Protein AF-A0A0P9XYP6-F1 (afdb_monomer_lite)

Secondary structure (DSSP, 8-state):
---EEGGG--HHHHHH-SEEE---STTSSSTTEEEEPPTT---SSS-EEEEEEEE-TTS-EEEEEEEE-SS--GGGS--EEE-TTS-EEE-TTSSPPP-GGGS-HHHHGGGGGGSSTT--

Sequence (120 aa):
MTDKQIYDLDVNDLACFGVWYFPMDESAEDELTVRPLLDKETCTDAQVIVRASFVGGDGSSYLGYLYWDGGGKVEYLKPVILLEDGSFVTFWNGMVEPSWADYSARAQELKSSRAQELKS

Radius of gyration: 15.9 Å; chains: 1; bounding box: 36×27×48 Å

Foldseek 3Di:
DQKDFQLQDAPVNCVVAFKKWQDPDPVAPDRRIIDGDDPVDDDPPTWMKGKDWDAALQRDIFIWIFGDDVPPDPLRRFTKTHDPVSDIDTCNPPPDDDPCVPPDPRVCVSVVSPPPPPPD

Structure (mmCIF, N/CA/C/O backbone):
data_AF-A0A0P9XYP6-F1
#
_entry.id   AF-A0A0P9XYP6-F1
#
loop_
_atom_site.group_PDB
_atom_site.id
_atom_site.type_symbol
_atom_site.label_atom_id
_atom_site.label_alt_id
_atom_site.label_comp_id
_atom_site.label_asym_id
_atom_site.label_entity_id
_atom_site.label_seq_id
_atom_site.pdbx_PDB_ins_code
_atom_site.Cartn_x
_atom_site.Cartn_y
_atom_site.Cartn_z
_atom_site.occupancy
_atom_site.B_iso_or_equiv
_atom_site.auth_seq_id
_atom_site.auth_comp_id
_atom_site.auth_asym_id
_atom_site.auth_atom_id
_atom_site.pdbx_PDB_model_num
ATOM 1 N N . MET A 1 1 ? 2.803 9.600 -17.412 1.00 63.56 1 MET A N 1
ATOM 2 C CA . MET A 1 1 ? 3.303 8.610 -16.443 1.00 63.56 1 MET A CA 1
ATOM 3 C C . MET A 1 1 ? 2.266 8.498 -15.352 1.00 63.56 1 MET A C 1
ATOM 5 O O . MET A 1 1 ? 1.712 9.525 -14.981 1.00 63.56 1 MET A O 1
ATOM 9 N N . THR A 1 2 ? 1.952 7.279 -14.932 1.00 86.25 2 THR A N 1
ATOM 10 C CA . THR A 1 2 ? 1.013 7.006 -13.824 1.00 86.25 2 THR A CA 1
ATOM 11 C C . THR A 1 2 ? 1.780 6.809 -12.512 1.00 86.25 2 THR A C 1
ATOM 13 O O . THR A 1 2 ? 1.265 6.240 -11.558 1.00 86.25 2 THR A O 1
ATOM 16 N N . ASP A 1 3 ? 3.042 7.230 -12.514 1.00 93.44 3 ASP A N 1
ATOM 17 C CA . ASP A 1 3 ? 3.971 7.139 -11.407 1.00 93.44 3 ASP A CA 1
ATOM 18 C C . ASP A 1 3 ? 3.439 7.978 -10.248 1.00 93.44 3 ASP A C 1
ATOM 20 O O . ASP A 1 3 ? 2.896 9.071 -10.446 1.00 93.44 3 ASP A O 1
ATOM 24 N N . LYS A 1 4 ? 3.577 7.438 -9.045 1.00 95.44 4 LYS A N 1
ATOM 25 C CA . LYS A 1 4 ? 3.160 8.077 -7.803 1.00 95.44 4 LYS A CA 1
ATOM 26 C C . LYS A 1 4 ? 4.191 7.813 -6.727 1.00 95.44 4 LYS A C 1
ATOM 28 O O . LYS A 1 4 ? 4.918 6.828 -6.792 1.00 95.44 4 LYS A O 1
ATOM 33 N N . GLN A 1 5 ? 4.201 8.656 -5.709 1.00 95.19 5 GLN A N 1
ATOM 34 C CA . GLN A 1 5 ? 4.874 8.324 -4.465 1.00 95.19 5 GLN A CA 1
ATOM 35 C C . GLN A 1 5 ? 4.053 7.271 -3.717 1.00 95.19 5 GLN A C 1
ATOM 37 O O . GLN A 1 5 ? 2.823 7.325 -3.715 1.00 95.19 5 GLN A O 1
ATOM 42 N N . ILE A 1 6 ? 4.711 6.308 -3.068 1.00 94.44 6 ILE A N 1
ATOM 43 C CA . ILE A 1 6 ? 4.025 5.223 -2.342 1.00 94.44 6 ILE A CA 1
ATOM 44 C C . ILE A 1 6 ? 3.029 5.752 -1.297 1.00 94.44 6 ILE A C 1
ATOM 46 O O . ILE A 1 6 ? 1.978 5.153 -1.087 1.00 94.44 6 ILE A O 1
ATOM 50 N N . TYR A 1 7 ? 3.337 6.893 -0.676 1.00 91.62 7 TYR A N 1
ATOM 51 C CA . TYR A 1 7 ? 2.487 7.545 0.324 1.00 91.62 7 TYR A CA 1
ATOM 52 C C . TYR A 1 7 ? 1.287 8.296 -0.273 1.00 91.62 7 TYR A C 1
ATOM 54 O O . TYR A 1 7 ? 0.374 8.641 0.471 1.00 91.62 7 TYR A O 1
ATOM 62 N N . ASP A 1 8 ? 1.277 8.508 -1.591 1.00 94.06 8 ASP A N 1
ATOM 63 C CA . ASP A 1 8 ? 0.189 9.156 -2.333 1.00 94.06 8 ASP A CA 1
ATOM 64 C C . ASP A 1 8 ? -0.766 8.137 -2.983 1.00 94.06 8 ASP A C 1
ATOM 66 O O . ASP A 1 8 ? -1.696 8.524 -3.700 1.00 94.06 8 ASP A O 1
ATOM 70 N N . LEU A 1 9 ? -0.533 6.833 -2.781 1.00 95.06 9 LEU A N 1
ATOM 71 C CA . LEU A 1 9 ? -1.461 5.800 -3.230 1.00 95.06 9 LEU A CA 1
ATOM 72 C C . LEU A 1 9 ? -2.749 5.835 -2.415 1.00 95.06 9 LEU A C 1
ATOM 74 O O . LEU A 1 9 ? -2.733 5.797 -1.184 1.00 95.06 9 LEU A O 1
ATOM 78 N N . ASP A 1 10 ? -3.872 5.806 -3.124 1.00 94.62 10 ASP A N 1
ATOM 79 C CA . ASP A 1 10 ? -5.203 5.755 -2.540 1.00 94.62 10 ASP A CA 1
ATOM 80 C C . ASP A 1 10 ? -5.966 4.466 -2.905 1.00 94.62 10 ASP A C 1
ATOM 82 O O . ASP A 1 10 ? -5.508 3.573 -3.626 1.00 94.62 10 ASP A O 1
ATOM 86 N N . VAL A 1 11 ? -7.178 4.347 -2.363 1.00 94.19 11 VAL A N 1
ATOM 87 C CA . VAL A 1 11 ? -8.069 3.202 -2.598 1.00 94.19 11 VAL A CA 1
ATOM 88 C C . VAL A 1 11 ? -8.443 3.059 -4.082 1.00 94.19 11 VAL A C 1
ATOM 90 O O . VAL A 1 11 ? -8.588 1.934 -4.567 1.00 94.19 11 VAL A O 1
ATOM 93 N N . ASN A 1 12 ? -8.583 4.163 -4.820 1.00 94.44 12 ASN A N 1
ATOM 94 C CA . ASN A 1 12 ? -8.933 4.145 -6.242 1.00 94.44 12 ASN A CA 1
ATOM 95 C C . ASN A 1 12 ? -7.768 3.647 -7.097 1.00 94.44 12 ASN A C 1
ATOM 97 O O . ASN A 1 12 ? -7.997 2.908 -8.057 1.00 94.44 12 ASN A O 1
ATOM 101 N N . ASP A 1 13 ? -6.532 3.992 -6.739 1.00 95.25 13 ASP A N 1
ATOM 102 C CA . ASP A 1 13 ? -5.332 3.491 -7.411 1.00 95.25 13 ASP A CA 1
ATOM 103 C C . ASP A 1 13 ? -5.259 1.967 -7.335 1.00 95.25 13 ASP A C 1
ATOM 105 O O . ASP A 1 13 ? -5.061 1.296 -8.350 1.00 95.25 13 ASP A O 1
ATOM 109 N N . LEU A 1 14 ? -5.495 1.410 -6.144 1.00 94.06 14 LEU A N 1
ATOM 110 C CA . LEU A 1 14 ? -5.528 -0.037 -5.933 1.00 94.06 14 LEU A CA 1
ATOM 111 C C . LEU A 1 14 ? -6.751 -0.695 -6.591 1.00 94.06 14 LEU A C 1
ATOM 113 O O . LEU A 1 14 ? -6.692 -1.843 -7.044 1.00 94.06 14 LEU A O 1
ATOM 117 N N . ALA A 1 15 ? -7.883 0.003 -6.669 1.00 92.75 15 ALA A N 1
ATOM 118 C CA . ALA A 1 15 ? -9.044 -0.489 -7.405 1.00 92.75 15 ALA A CA 1
ATOM 119 C C . ALA A 1 15 ? -8.743 -0.609 -8.910 1.00 92.75 15 ALA A C 1
ATOM 121 O O . ALA A 1 15 ? -9.120 -1.611 -9.523 1.00 92.75 15 ALA A O 1
ATOM 122 N N . CYS A 1 16 ? -8.021 0.363 -9.478 1.00 93.56 16 CYS A N 1
ATOM 123 C CA . CYS A 1 16 ? -7.617 0.378 -10.885 1.00 93.56 16 CYS A CA 1
ATOM 124 C C . CYS A 1 16 ? -6.500 -0.628 -11.193 1.00 93.56 16 CYS A C 1
ATOM 126 O O . CYS A 1 16 ? -6.576 -1.340 -12.194 1.00 93.56 16 CYS A O 1
ATOM 128 N N . PHE A 1 17 ? -5.480 -0.704 -10.336 1.00 94.38 17 PHE A N 1
ATOM 129 C CA . PHE A 1 17 ? -4.281 -1.511 -10.551 1.00 94.38 17 PHE A CA 1
ATOM 130 C C . PHE A 1 17 ? -3.983 -2.372 -9.324 1.00 94.38 17 PHE A C 1
ATOM 132 O O . PHE A 1 17 ? -3.735 -1.877 -8.227 1.00 94.38 17 PHE A O 1
ATOM 139 N N . GLY A 1 18 ? -3.990 -3.692 -9.516 1.00 93.06 18 GLY A N 1
ATOM 140 C CA . GLY A 1 18 ? -3.790 -4.648 -8.426 1.00 93.06 18 GLY A CA 1
ATOM 141 C C . GLY A 1 18 ? -2.336 -4.826 -7.986 1.00 93.06 18 GLY A C 1
ATOM 142 O O . GLY A 1 18 ? -2.102 -5.385 -6.918 1.00 93.06 18 GLY A O 1
ATOM 143 N N . VAL A 1 19 ? -1.368 -4.390 -8.794 1.00 93.88 19 VAL A N 1
ATOM 144 C CA . VAL A 1 19 ? 0.064 -4.561 -8.531 1.00 93.88 19 VAL A CA 1
ATOM 145 C C . VAL A 1 19 ? 0.794 -3.285 -8.915 1.00 93.88 19 VAL A C 1
ATOM 147 O O . VAL A 1 19 ? 0.548 -2.724 -9.982 1.00 93.88 19 VAL A O 1
ATOM 150 N N . TRP A 1 20 ? 1.699 -2.854 -8.045 1.00 95.50 20 TRP A N 1
ATOM 151 C CA . TRP A 1 20 ? 2.602 -1.735 -8.284 1.00 95.50 20 TRP A CA 1
ATOM 152 C C . TRP A 1 20 ? 4.025 -2.163 -7.958 1.00 95.50 20 TRP A C 1
ATOM 154 O O . TRP A 1 20 ? 4.232 -3.034 -7.113 1.00 95.50 20 TRP A O 1
ATOM 164 N N . TYR A 1 21 ? 5.006 -1.566 -8.617 1.00 94.25 21 TYR A N 1
ATOM 165 C CA . TYR A 1 21 ? 6.410 -1.892 -8.414 1.00 94.25 21 TYR A CA 1
ATOM 166 C C . TYR A 1 21 ? 7.254 -0.640 -8.223 1.00 94.25 21 TYR A C 1
ATOM 168 O O . TYR A 1 21 ? 6.891 0.433 -8.706 1.00 94.25 21 TYR A O 1
ATOM 176 N N . PHE A 1 22 ? 8.374 -0.800 -7.524 1.00 93.69 22 PHE A N 1
ATOM 177 C CA . PHE A 1 22 ? 9.400 0.228 -7.388 1.00 93.69 22 PHE A CA 1
ATOM 178 C C . PHE A 1 22 ? 10.336 0.133 -8.603 1.00 93.69 22 PHE A C 1
ATOM 180 O O . PHE A 1 22 ? 11.037 -0.875 -8.730 1.00 93.69 22 PHE A O 1
ATOM 187 N N . PRO A 1 23 ? 10.318 1.097 -9.542 1.00 91.88 23 PRO A N 1
ATOM 188 C CA . PRO A 1 23 ? 11.188 1.059 -10.708 1.00 91.88 23 PRO A CA 1
ATOM 189 C C . PRO A 1 23 ? 12.657 1.190 -10.293 1.00 91.88 23 PRO A C 1
ATOM 191 O O . PRO A 1 23 ? 13.013 2.022 -9.469 1.00 91.88 23 PRO A O 1
ATOM 194 N N . MET A 1 24 ? 13.512 0.362 -10.894 1.00 87.31 24 MET A N 1
ATOM 195 C CA . MET A 1 24 ? 14.963 0.341 -10.647 1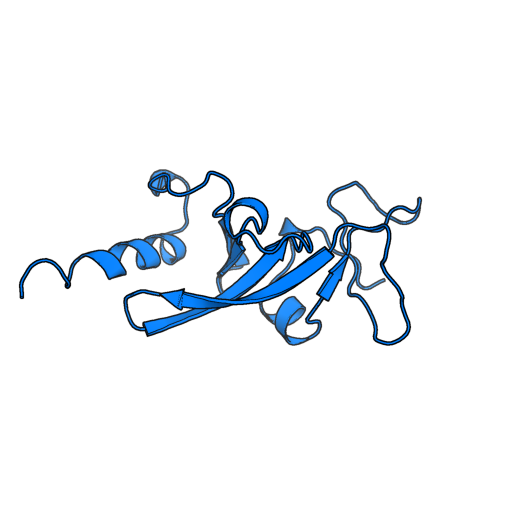.00 87.31 24 MET A CA 1
ATOM 196 C C . MET A 1 24 ? 15.750 1.167 -11.680 1.00 87.31 24 MET A C 1
ATOM 198 O O . MET A 1 24 ? 16.964 1.017 -11.809 1.00 87.31 24 MET A O 1
ATOM 202 N N . ASP A 1 25 ? 15.054 1.985 -12.468 1.00 87.12 25 ASP A N 1
ATOM 203 C CA . ASP A 1 25 ? 15.614 2.790 -13.550 1.00 87.12 25 ASP A CA 1
ATOM 204 C C . ASP A 1 25 ? 15.743 4.273 -13.148 1.00 87.12 25 ASP A C 1
ATOM 206 O O . ASP A 1 25 ? 15.181 4.723 -12.154 1.00 87.12 25 ASP A O 1
ATOM 210 N N . GLU A 1 26 ? 16.480 5.056 -13.941 1.00 87.12 26 GLU A N 1
ATOM 211 C CA . GLU A 1 26 ? 16.691 6.494 -13.693 1.00 87.12 26 GLU A CA 1
ATOM 212 C C . GLU A 1 26 ? 15.454 7.363 -14.000 1.00 87.12 26 GLU A C 1
ATOM 214 O O . GLU A 1 26 ? 15.528 8.588 -13.912 1.00 87.12 26 GLU A O 1
ATOM 219 N N . SER A 1 27 ? 14.325 6.768 -14.413 1.00 88.75 27 SER A N 1
ATOM 220 C CA . SER A 1 27 ? 13.080 7.516 -14.640 1.00 88.75 27 SER A CA 1
ATOM 221 C C . SER A 1 27 ? 12.277 7.738 -13.360 1.00 88.75 27 SER A C 1
ATOM 223 O O . SER A 1 27 ? 11.372 8.572 -13.364 1.00 88.75 27 SER A O 1
ATOM 225 N N . ALA A 1 28 ? 12.601 7.005 -12.292 1.00 88.88 28 ALA A N 1
ATOM 226 C CA . ALA A 1 28 ? 12.052 7.225 -10.963 1.00 88.88 28 ALA A CA 1
ATOM 227 C C . ALA A 1 28 ? 12.463 8.604 -10.427 1.00 88.88 28 ALA A C 1
ATOM 229 O O . ALA A 1 28 ? 13.583 9.058 -10.664 1.00 88.88 28 ALA A O 1
ATOM 230 N N . GLU A 1 29 ? 11.574 9.261 -9.681 1.00 90.31 29 GLU A N 1
ATOM 231 C CA . GLU A 1 29 ? 11.950 10.478 -8.955 1.00 90.31 29 GLU A CA 1
ATOM 232 C C . GLU A 1 29 ? 12.908 10.132 -7.805 1.00 90.31 29 GLU A C 1
ATOM 234 O O . GLU A 1 29 ? 13.919 10.806 -7.611 1.00 90.31 29 GLU A O 1
ATOM 239 N N . ASP A 1 30 ? 12.596 9.054 -7.081 1.00 92.38 30 ASP A N 1
ATOM 240 C CA . ASP A 1 30 ? 13.322 8.548 -5.914 1.00 92.38 30 ASP A CA 1
ATOM 241 C C . ASP A 1 30 ? 12.957 7.076 -5.598 1.00 92.38 30 ASP A C 1
ATOM 243 O O . ASP A 1 30 ? 12.192 6.429 -6.319 1.00 92.38 30 ASP A O 1
ATOM 247 N N . GLU A 1 31 ? 13.474 6.538 -4.486 1.00 90.44 31 GLU A N 1
ATOM 248 C CA . GLU A 1 31 ? 13.218 5.163 -4.025 1.00 90.44 31 GLU A CA 1
ATOM 249 C C . GLU A 1 31 ? 11.789 4.918 -3.504 1.00 90.44 31 GLU A C 1
ATOM 251 O O . GLU A 1 31 ? 11.446 3.792 -3.132 1.00 90.44 31 GLU A O 1
ATOM 256 N N . LEU A 1 32 ? 10.957 5.957 -3.435 1.00 93.75 32 LEU A N 1
ATOM 257 C CA . LEU A 1 32 ? 9.567 5.897 -2.981 1.00 93.75 32 LEU A CA 1
ATOM 258 C C . LEU A 1 32 ? 8.577 5.936 -4.148 1.00 93.75 32 LEU A C 1
ATOM 260 O O . LEU A 1 32 ? 7.385 5.669 -3.955 1.00 93.75 32 LEU A O 1
ATOM 264 N N . THR A 1 33 ? 9.078 6.199 -5.353 1.00 95.38 33 THR A N 1
ATOM 265 C CA . THR A 1 33 ? 8.312 6.158 -6.590 1.00 95.38 33 THR A CA 1
ATOM 266 C C . THR A 1 33 ? 7.811 4.740 -6.856 1.00 95.38 33 THR A C 1
ATOM 268 O O . THR A 1 33 ? 8.558 3.764 -6.791 1.00 95.38 33 THR A O 1
ATOM 271 N N . VAL A 1 34 ? 6.534 4.619 -7.204 1.00 95.31 34 VAL A N 1
ATOM 272 C CA . VAL A 1 34 ? 5.894 3.378 -7.635 1.00 95.31 34 VAL A CA 1
ATOM 273 C C . VAL A 1 34 ? 5.155 3.572 -8.948 1.00 95.31 34 VAL A C 1
ATOM 275 O O . VAL A 1 34 ? 4.590 4.632 -9.225 1.00 95.31 34 VAL A O 1
ATOM 278 N N . ARG A 1 35 ? 5.125 2.514 -9.756 1.00 94.69 35 ARG A N 1
ATOM 279 C CA . ARG A 1 35 ? 4.428 2.475 -11.045 1.00 94.69 35 ARG A CA 1
ATOM 280 C C . ARG A 1 35 ? 3.479 1.276 -11.089 1.00 94.69 35 ARG A C 1
ATOM 282 O O . ARG A 1 35 ? 3.835 0.215 -10.564 1.00 94.69 35 ARG A O 1
ATOM 289 N N . PRO A 1 36 ? 2.277 1.401 -11.682 1.00 94.94 36 PRO A N 1
ATOM 290 C CA . PRO A 1 36 ? 1.392 0.255 -11.816 1.00 94.94 36 PRO A CA 1
ATOM 291 C C . PRO A 1 36 ? 2.017 -0.760 -12.774 1.00 94.94 36 PRO A C 1
ATOM 293 O O . PRO A 1 36 ? 2.504 -0.388 -13.840 1.00 94.94 36 PRO A O 1
ATOM 296 N N . LEU A 1 37 ? 1.984 -2.038 -12.402 1.00 91.19 37 LEU A N 1
ATOM 297 C CA . LEU A 1 37 ? 2.440 -3.121 -13.266 1.00 91.19 37 LEU A CA 1
ATOM 298 C C . LEU A 1 37 ? 1.332 -3.473 -14.264 1.00 91.19 37 LEU A C 1
ATOM 300 O O . LEU A 1 37 ? 0.228 -3.848 -13.859 1.00 91.19 37 LEU A O 1
ATOM 304 N N . LEU A 1 38 ? 1.615 -3.362 -15.562 1.00 86.88 38 LEU A N 1
ATOM 305 C CA . LEU A 1 38 ? 0.658 -3.680 -16.627 1.00 86.88 38 LEU A CA 1
ATOM 306 C C . LEU A 1 38 ? 0.864 -5.116 -17.148 1.00 86.88 38 LEU A C 1
ATOM 308 O O . LEU A 1 38 ? 1.975 -5.631 -17.131 1.00 86.88 38 LEU A O 1
ATOM 312 N N . ASP A 1 39 ? -0.185 -5.749 -17.691 1.00 71.19 39 ASP A N 1
ATOM 313 C CA . ASP A 1 39 ? -0.225 -7.181 -18.085 1.00 71.19 39 ASP A CA 1
ATOM 314 C C . ASP A 1 39 ? 0.920 -7.687 -18.992 1.00 71.19 39 ASP A C 1
ATOM 316 O O . ASP A 1 39 ? 1.110 -8.893 -19.148 1.00 71.19 39 ASP A O 1
ATOM 320 N N . LYS A 1 40 ? 1.656 -6.789 -19.654 1.00 63.44 40 LYS A N 1
ATOM 321 C CA . LYS A 1 40 ? 2.737 -7.132 -20.593 1.00 63.44 40 LYS A CA 1
ATOM 322 C C . LYS A 1 40 ? 4.135 -7.028 -19.984 1.00 63.44 40 LYS A C 1
ATOM 324 O O . LYS A 1 40 ? 5.110 -7.306 -20.678 1.00 63.44 40 LYS A O 1
ATOM 329 N N . GLU A 1 41 ? 4.242 -6.613 -18.729 1.00 69.62 41 GLU A N 1
ATOM 330 C CA . GLU A 1 41 ? 5.511 -6.322 -18.073 1.00 69.62 41 GLU A CA 1
ATOM 331 C C . GLU A 1 41 ? 5.920 -7.472 -17.153 1.00 69.62 41 GLU A C 1
ATOM 333 O O . GLU A 1 41 ? 5.104 -8.067 -16.452 1.00 69.62 41 GLU A O 1
ATOM 338 N N . THR A 1 42 ? 7.208 -7.811 -17.174 1.00 67.75 42 THR A N 1
ATOM 339 C CA . THR A 1 42 ? 7.787 -8.775 -16.235 1.00 67.75 42 THR A CA 1
ATOM 340 C C . THR A 1 42 ? 8.623 -7.995 -15.232 1.00 67.75 42 THR A C 1
ATOM 342 O O . THR A 1 42 ? 9.539 -7.285 -15.629 1.00 67.75 42 THR A O 1
ATOM 345 N N . CYS A 1 43 ? 8.291 -8.114 -13.948 1.00 72.19 43 CYS A N 1
ATOM 346 C CA . CYS A 1 43 ? 8.948 -7.406 -12.853 1.00 72.19 43 CYS A CA 1
ATOM 347 C C . CYS A 1 43 ? 9.594 -8.438 -11.920 1.00 72.19 43 CYS A C 1
ATOM 349 O O . CYS A 1 43 ? 9.033 -8.815 -10.894 1.00 72.19 43 CYS A O 1
ATOM 351 N N . THR A 1 44 ? 10.711 -9.019 -12.366 1.00 72.75 44 THR A N 1
ATOM 352 C CA . THR A 1 44 ? 11.403 -10.117 -11.658 1.00 72.75 44 THR A CA 1
ATOM 353 C C . THR A 1 44 ? 12.475 -9.637 -10.687 1.00 72.75 44 THR A C 1
ATOM 355 O O . THR A 1 44 ? 12.901 -10.401 -9.826 1.00 72.75 44 THR A O 1
ATOM 358 N N . ASP A 1 45 ? 12.936 -8.404 -10.849 1.00 82.25 45 ASP A N 1
ATOM 359 C CA . ASP A 1 45 ? 14.084 -7.804 -10.167 1.00 82.25 45 ASP A CA 1
ATOM 360 C C . ASP A 1 45 ? 13.722 -6.557 -9.347 1.00 82.25 45 ASP A C 1
ATOM 362 O O . ASP A 1 45 ? 14.594 -5.976 -8.704 1.00 82.25 45 ASP A O 1
ATOM 366 N N . ALA A 1 46 ? 12.443 -6.180 -9.315 1.00 87.62 46 ALA A N 1
ATOM 367 C CA . ALA A 1 46 ? 11.946 -5.063 -8.526 1.00 87.62 46 ALA A CA 1
ATOM 368 C C . ALA A 1 46 ? 11.064 -5.534 -7.364 1.00 87.62 46 ALA A C 1
ATOM 370 O O . ALA A 1 46 ? 10.357 -6.542 -7.439 1.00 87.62 46 ALA A O 1
ATOM 371 N N . GLN A 1 47 ? 11.088 -4.766 -6.274 1.00 91.00 47 GLN A N 1
ATOM 372 C CA . GLN A 1 47 ? 10.127 -4.937 -5.192 1.00 91.00 47 GLN A CA 1
ATOM 373 C C . GLN A 1 47 ? 8.736 -4.575 -5.718 1.00 91.00 47 GLN A C 1
ATOM 375 O O . GLN A 1 47 ? 8.558 -3.549 -6.376 1.00 91.00 47 GLN A O 1
ATOM 380 N N . VAL A 1 48 ? 7.739 -5.392 -5.385 1.00 92.69 48 VAL A N 1
ATOM 381 C CA . VAL A 1 48 ? 6.343 -5.108 -5.724 1.00 92.69 48 VAL A CA 1
ATOM 382 C C . VAL A 1 48 ? 5.495 -4.983 -4.470 1.00 92.69 48 VAL A C 1
ATOM 384 O O . VAL A 1 48 ? 5.766 -5.620 -3.445 1.00 92.69 48 VAL A O 1
ATOM 387 N N . ILE A 1 49 ? 4.452 -4.170 -4.570 1.00 94.25 49 ILE A N 1
ATOM 388 C CA . ILE A 1 49 ? 3.315 -4.208 -3.668 1.00 94.25 49 ILE A CA 1
ATOM 389 C C . ILE A 1 49 ? 2.121 -4.816 -4.394 1.00 94.25 49 ILE A C 1
ATOM 391 O O . ILE A 1 49 ? 1.892 -4.584 -5.584 1.00 94.25 49 ILE A O 1
ATOM 395 N N . VAL A 1 50 ? 1.352 -5.611 -3.665 1.00 93.62 50 VAL A N 1
ATOM 396 C CA . VAL A 1 50 ? 0.149 -6.261 -4.179 1.00 93.62 50 VAL A CA 1
ATOM 397 C C . VAL A 1 50 ? -1.052 -5.781 -3.393 1.00 93.62 50 VAL A C 1
ATOM 399 O O . VAL A 1 50 ? -1.015 -5.716 -2.162 1.00 93.62 50 VAL A O 1
ATOM 402 N N . ARG A 1 51 ? -2.127 -5.456 -4.105 1.00 95.94 51 ARG A N 1
ATOM 403 C CA . ARG A 1 51 ? -3.415 -5.129 -3.506 1.00 95.94 51 ARG A CA 1
ATOM 404 C C . ARG A 1 51 ? -3.883 -6.279 -2.626 1.00 95.94 51 ARG A C 1
ATOM 406 O O . ARG A 1 51 ? -3.930 -7.430 -3.058 1.00 95.94 51 ARG A O 1
ATOM 413 N N . ALA A 1 52 ? -4.321 -5.933 -1.428 1.00 94.12 52 ALA A N 1
ATOM 414 C CA . ALA A 1 52 ? -4.863 -6.847 -0.446 1.00 94.12 52 ALA A CA 1
ATOM 415 C C . ALA A 1 52 ? -6.172 -6.306 0.133 1.00 94.12 52 ALA A C 1
ATOM 417 O O . ALA A 1 52 ? -6.363 -5.098 0.288 1.00 94.12 52 ALA A O 1
ATOM 418 N N . SER A 1 53 ? -7.070 -7.230 0.462 1.00 94.31 53 SER A N 1
ATOM 419 C CA . SER A 1 53 ? -8.27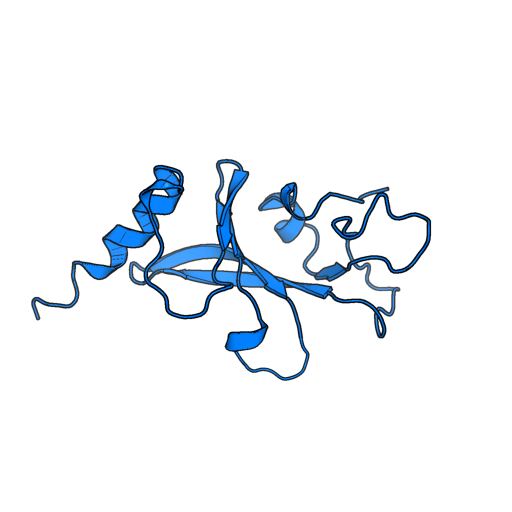7 -6.947 1.231 1.00 94.31 53 SER A CA 1
ATOM 420 C C . SER A 1 53 ? -8.065 -7.410 2.665 1.00 94.31 53 SER A C 1
ATOM 422 O O . SER A 1 53 ? -7.630 -8.538 2.899 1.00 94.31 53 SER A O 1
ATOM 424 N N . PHE A 1 54 ? -8.388 -6.542 3.614 1.00 91.69 54 PHE A N 1
ATOM 425 C CA . PHE A 1 54 ? -8.279 -6.796 5.043 1.00 91.69 54 PHE A CA 1
ATOM 426 C C . PHE A 1 54 ? -9.670 -6.823 5.661 1.00 91.69 54 PHE A C 1
ATOM 428 O O . PHE A 1 54 ? -10.556 -6.079 5.240 1.00 91.69 54 PHE A O 1
ATOM 435 N N . VAL A 1 55 ? -9.852 -7.667 6.672 1.00 92.06 55 VAL A N 1
ATOM 436 C CA . VAL A 1 55 ? -11.108 -7.772 7.417 1.00 92.06 55 VAL A CA 1
ATOM 437 C C . VAL A 1 55 ? -10.818 -7.470 8.882 1.00 92.06 55 VAL A C 1
ATOM 439 O O . VAL A 1 55 ? -9.958 -8.108 9.490 1.00 92.06 55 VAL A O 1
ATOM 442 N N . GLY A 1 56 ? -11.501 -6.463 9.422 1.00 87.88 56 GLY A N 1
ATOM 443 C CA . GLY A 1 56 ? -11.469 -6.116 10.838 1.00 87.88 56 GLY A CA 1
ATOM 444 C C . GLY A 1 56 ? -12.203 -7.154 11.685 1.00 87.88 56 GLY A C 1
ATOM 445 O O . GLY A 1 56 ? -13.053 -7.892 11.189 1.00 87.88 56 GLY A O 1
ATOM 446 N N . GLY A 1 57 ? -11.901 -7.205 12.985 1.00 84.69 57 GLY A N 1
ATOM 447 C CA . GLY A 1 57 ? -12.576 -8.127 13.912 1.00 84.69 57 GLY A CA 1
ATOM 448 C C . GLY A 1 57 ? -14.085 -7.879 14.049 1.00 84.69 57 GLY A C 1
ATOM 449 O O . GLY A 1 57 ? -14.828 -8.774 14.428 1.00 84.69 57 GLY A O 1
ATOM 450 N N . ASP A 1 58 ? -14.548 -6.683 13.688 1.00 85.00 58 ASP A N 1
ATOM 451 C CA . ASP A 1 58 ? -15.957 -6.283 13.622 1.00 85.00 58 ASP A CA 1
ATOM 452 C C . ASP A 1 58 ? -16.646 -6.659 12.291 1.00 85.00 58 ASP A C 1
ATOM 454 O O . ASP A 1 58 ? -17.827 -6.371 12.102 1.00 85.00 58 ASP A O 1
ATOM 458 N N . GLY A 1 59 ? -15.922 -7.287 11.358 1.00 89.19 59 GLY A N 1
ATOM 459 C CA . GLY A 1 59 ? -16.399 -7.615 10.014 1.00 89.19 59 GLY A CA 1
ATOM 460 C C . GLY A 1 59 ? -16.255 -6.481 8.994 1.00 89.19 59 GLY A C 1
ATOM 461 O O . GLY A 1 59 ? -16.610 -6.671 7.827 1.00 89.19 59 GLY A O 1
ATOM 462 N N . SER A 1 60 ? -15.714 -5.324 9.385 1.00 88.69 60 SER A N 1
ATOM 463 C CA . SER A 1 60 ? -15.433 -4.224 8.460 1.00 88.69 60 SER A CA 1
ATOM 464 C C . SER A 1 60 ? -14.389 -4.640 7.421 1.00 88.69 60 SER A C 1
ATOM 466 O O . SER A 1 60 ? -13.441 -5.361 7.727 1.00 88.69 60 SER A O 1
ATOM 468 N N . SER A 1 61 ? -14.558 -4.201 6.174 1.00 91.81 61 SER A N 1
ATOM 469 C CA . SER A 1 61 ? -13.639 -4.511 5.072 1.00 91.81 61 SER A CA 1
ATOM 470 C C . SER A 1 61 ? -12.801 -3.294 4.705 1.00 91.81 61 SER A C 1
ATOM 472 O O . SER A 1 61 ? -13.333 -2.195 4.567 1.00 91.81 61 SER A O 1
ATOM 474 N N . TYR A 1 62 ? -11.505 -3.507 4.498 1.00 93.25 62 TYR A N 1
ATOM 475 C CA . TYR A 1 62 ? -10.548 -2.460 4.159 1.00 93.25 62 TYR A CA 1
ATOM 476 C C . TYR A 1 62 ? -9.715 -2.859 2.943 1.00 93.25 62 TYR A C 1
ATOM 478 O O . TYR A 1 62 ? -9.429 -4.043 2.733 1.00 93.25 62 TYR A O 1
ATOM 486 N N . LEU A 1 63 ? -9.305 -1.868 2.153 1.00 95.38 63 LEU A N 1
ATOM 487 C CA . LEU A 1 63 ? -8.387 -2.059 1.035 1.00 95.38 63 LEU A CA 1
ATOM 488 C C . LEU A 1 63 ? -7.006 -1.531 1.405 1.00 95.38 63 LEU A C 1
ATOM 490 O O . LEU A 1 63 ? -6.866 -0.534 2.107 1.00 95.38 63 LEU A O 1
ATOM 494 N N . GLY A 1 64 ? -5.977 -2.197 0.914 1.00 95.69 64 GLY A N 1
ATOM 495 C CA . GLY A 1 64 ? -4.615 -1.736 1.071 1.00 95.69 64 GLY A CA 1
ATOM 496 C C . GLY A 1 64 ? -3.663 -2.625 0.301 1.00 95.69 64 GLY A C 1
ATOM 497 O O . GLY A 1 64 ? -4.050 -3.240 -0.696 1.00 95.69 64 GLY A O 1
ATOM 498 N N . TYR A 1 65 ? -2.424 -2.715 0.754 1.00 94.88 65 TYR A N 1
ATOM 499 C CA . TYR A 1 65 ? -1.403 -3.470 0.049 1.00 94.88 65 TYR A CA 1
ATOM 500 C C . TYR A 1 65 ? -0.430 -4.179 0.987 1.00 94.88 65 TYR A C 1
ATOM 502 O O . TYR A 1 65 ? -0.356 -3.920 2.190 1.00 94.88 65 TYR A O 1
ATOM 510 N N . LEU A 1 66 ? 0.305 -5.118 0.402 1.00 93.31 66 LEU A N 1
ATOM 511 C CA . LEU A 1 66 ? 1.368 -5.892 1.031 1.00 93.31 66 LEU A CA 1
ATOM 512 C C . LEU A 1 66 ? 2.634 -5.740 0.196 1.00 93.31 66 LEU A C 1
ATOM 514 O O . LEU A 1 66 ? 2.554 -5.777 -1.030 1.00 93.31 66 LEU A O 1
ATOM 518 N N . TYR A 1 67 ? 3.793 -5.648 0.838 1.00 91.62 67 TYR A N 1
ATOM 519 C CA . TYR A 1 67 ? 5.081 -5.808 0.167 1.00 91.62 67 TYR A CA 1
ATOM 520 C C . TYR A 1 67 ? 5.283 -7.290 -0.123 1.00 91.62 67 TYR A C 1
ATOM 522 O O . TYR A 1 67 ? 5.471 -8.089 0.789 1.00 91.62 67 TYR A O 1
ATOM 530 N N . TRP A 1 68 ? 5.189 -7.684 -1.388 1.00 88.44 68 TRP A N 1
ATOM 531 C CA . TRP A 1 68 ? 5.292 -9.092 -1.748 1.00 88.44 68 TRP A CA 1
ATOM 532 C C . TRP A 1 68 ? 6.747 -9.558 -1.674 1.00 88.44 68 TRP A C 1
ATOM 534 O O . TRP A 1 68 ? 7.613 -8.957 -2.306 1.00 88.44 68 TRP A O 1
ATOM 544 N N . ASP A 1 69 ? 7.017 -10.631 -0.928 1.00 79.19 69 ASP A N 1
ATOM 545 C CA . ASP A 1 69 ? 8.380 -11.159 -0.751 1.00 79.19 69 ASP A CA 1
ATOM 546 C C . ASP A 1 69 ? 8.597 -12.554 -1.370 1.00 79.19 69 ASP A C 1
ATOM 548 O O . ASP A 1 69 ? 9.700 -13.091 -1.309 1.00 79.19 69 ASP A O 1
ATOM 552 N N . GLY A 1 70 ? 7.554 -13.176 -1.936 1.00 71.50 70 GLY A N 1
ATOM 553 C CA . GLY A 1 70 ? 7.583 -14.542 -2.483 1.00 71.50 70 GLY A CA 1
ATOM 554 C C . GLY A 1 70 ? 7.848 -15.673 -1.469 1.00 71.50 70 GLY A C 1
ATOM 555 O O . GLY A 1 70 ? 7.578 -16.834 -1.776 1.00 71.50 70 GLY A O 1
ATOM 556 N N . GLY A 1 71 ? 8.335 -15.355 -0.267 1.00 69.62 71 GLY A N 1
ATOM 557 C CA . GLY A 1 71 ? 8.657 -16.261 0.837 1.00 69.62 71 GLY A CA 1
ATOM 558 C C . GLY A 1 71 ? 7.465 -16.587 1.739 1.00 69.62 71 GLY A C 1
ATOM 559 O O . GLY A 1 71 ? 7.526 -17.542 2.515 1.00 69.62 71 GLY A O 1
ATOM 560 N N . GLY A 1 72 ? 6.366 -15.837 1.621 1.00 64.62 72 GLY A N 1
ATOM 561 C CA . GLY A 1 72 ? 5.038 -16.219 2.116 1.00 64.62 72 GLY A CA 1
ATOM 562 C C . GLY A 1 72 ? 4.851 -16.134 3.632 1.00 64.62 72 GLY A C 1
ATOM 563 O O . GLY A 1 72 ? 3.803 -16.541 4.137 1.00 64.62 72 GLY A O 1
ATOM 564 N N . LYS A 1 73 ? 5.826 -15.603 4.379 1.00 71.31 73 LYS A N 1
ATOM 565 C CA . LYS A 1 73 ? 5.642 -15.331 5.808 1.00 71.31 73 LYS A CA 1
ATOM 566 C C . LYS A 1 73 ? 5.058 -13.941 6.009 1.00 71.31 73 LYS A C 1
ATOM 568 O O . LYS A 1 73 ? 5.593 -12.953 5.521 1.00 71.31 73 LYS A O 1
ATOM 573 N N . VAL A 1 74 ? 3.994 -13.867 6.807 1.00 69.31 74 VAL A N 1
ATOM 574 C CA . VAL A 1 74 ? 3.243 -12.629 7.076 1.00 69.31 74 VAL A CA 1
ATOM 575 C C . VAL A 1 74 ? 4.127 -11.503 7.626 1.00 69.31 74 VAL A C 1
ATOM 577 O O . VAL A 1 74 ? 3.912 -10.342 7.293 1.00 69.31 74 VAL A O 1
ATOM 580 N N . GLU A 1 75 ? 5.151 -11.840 8.412 1.00 68.50 75 GLU A N 1
ATOM 581 C CA . GLU A 1 75 ? 6.103 -10.886 9.000 1.00 68.50 75 GLU A CA 1
ATOM 582 C C . GLU A 1 75 ? 6.893 -10.061 7.972 1.00 68.50 75 GLU A C 1
ATOM 584 O O . GLU A 1 75 ? 7.346 -8.962 8.285 1.00 68.50 75 GLU A O 1
ATOM 589 N N . TYR A 1 76 ? 7.021 -10.551 6.739 1.00 76.81 76 TYR A N 1
ATOM 590 C CA . TYR A 1 76 ? 7.732 -9.858 5.666 1.00 76.81 76 TYR A CA 1
ATOM 591 C C . TYR A 1 76 ? 6.805 -9.083 4.732 1.00 76.81 76 TYR A C 1
ATOM 593 O O . TYR A 1 76 ? 7.272 -8.236 3.973 1.00 76.81 76 TYR A O 1
ATOM 601 N N . LEU A 1 77 ? 5.492 -9.311 4.832 1.00 84.81 77 LEU A N 1
ATOM 602 C CA . LEU A 1 77 ? 4.506 -8.720 3.930 1.00 84.81 77 LEU A CA 1
ATOM 603 C C . LEU A 1 77 ? 4.173 -7.257 4.249 1.00 84.81 77 LEU A C 1
ATOM 605 O O . LEU A 1 77 ? 3.460 -6.622 3.476 1.00 84.81 77 LEU A O 1
ATOM 609 N N . LYS A 1 78 ? 4.677 -6.727 5.376 1.00 88.69 78 LYS A N 1
ATOM 610 C CA . LYS A 1 78 ? 4.558 -5.321 5.816 1.00 88.69 78 LYS A CA 1
ATOM 611 C C . LYS A 1 78 ? 3.204 -4.680 5.445 1.00 88.69 78 LYS A C 1
ATOM 613 O O . LYS A 1 78 ? 3.172 -3.756 4.630 1.00 88.69 78 LYS A O 1
ATOM 618 N N . PRO A 1 79 ? 2.081 -5.170 6.000 1.00 90.19 79 PRO A N 1
ATOM 619 C CA . PRO A 1 79 ? 0.762 -4.729 5.567 1.00 90.19 79 PRO A CA 1
ATOM 620 C C . PRO A 1 79 ? 0.528 -3.236 5.754 1.00 90.19 79 PRO A C 1
ATOM 622 O O . PRO A 1 79 ? 0.970 -2.648 6.746 1.00 90.19 79 PRO A O 1
ATOM 625 N N . VAL A 1 80 ? -0.209 -2.648 4.817 1.00 92.25 80 VAL A N 1
ATOM 626 C CA . VAL A 1 80 ? -0.683 -1.266 4.878 1.00 92.25 80 VAL A CA 1
ATOM 627 C C . VAL A 1 80 ? -2.162 -1.242 4.522 1.00 92.25 80 VAL A C 1
ATOM 629 O O . VAL A 1 80 ? -2.547 -1.777 3.486 1.00 92.25 80 VAL A O 1
ATOM 632 N N . ILE A 1 81 ? -2.986 -0.631 5.372 1.00 93.75 81 ILE A N 1
ATOM 633 C CA . ILE A 1 81 ? -4.400 -0.343 5.098 1.00 93.75 81 ILE A CA 1
ATOM 634 C C . ILE A 1 81 ? -4.517 1.117 4.670 1.00 93.75 81 ILE A C 1
ATOM 636 O O . ILE A 1 81 ? -3.998 1.992 5.362 1.00 93.75 81 ILE A O 1
ATOM 640 N N . LEU A 1 82 ? -5.227 1.370 3.573 1.00 94.12 82 LEU A N 1
ATOM 641 C CA . LEU A 1 82 ? -5.583 2.712 3.124 1.00 94.12 82 LEU A CA 1
ATOM 642 C C . LEU A 1 82 ? -6.982 3.071 3.628 1.00 94.12 82 LEU A C 1
ATOM 644 O O . LEU A 1 82 ? -7.899 2.245 3.607 1.00 94.12 82 LEU A O 1
ATOM 648 N N . LEU A 1 83 ? -7.142 4.305 4.088 1.00 91.12 83 LEU A N 1
ATOM 649 C CA . LEU A 1 83 ? -8.403 4.851 4.569 1.00 91.12 83 LEU A CA 1
ATOM 650 C C . LEU A 1 83 ? -8.963 5.850 3.551 1.00 91.12 83 LEU A C 1
ATOM 652 O O . LEU A 1 83 ? -8.234 6.474 2.785 1.00 91.12 83 LEU A O 1
ATOM 656 N N . GLU A 1 84 ? -10.286 6.002 3.538 1.00 86.81 84 GLU A N 1
ATOM 657 C CA . GLU A 1 84 ? -10.993 6.868 2.580 1.00 86.81 84 GLU A CA 1
ATOM 658 C C . GLU A 1 84 ? -10.649 8.357 2.732 1.00 86.81 84 GLU A C 1
ATOM 660 O O . GLU A 1 84 ? -10.845 9.136 1.803 1.00 86.81 84 GLU A O 1
ATOM 665 N N . ASP A 1 85 ? -10.131 8.757 3.895 1.00 87.38 85 ASP A N 1
ATOM 666 C CA . ASP A 1 85 ? -9.659 10.117 4.166 1.00 87.38 85 ASP A CA 1
ATOM 667 C C . ASP A 1 85 ? -8.236 10.379 3.635 1.00 87.38 85 ASP A C 1
ATOM 669 O O . ASP A 1 85 ? -7.678 11.447 3.884 1.00 87.38 85 ASP A O 1
ATOM 673 N N . GLY A 1 86 ? -7.648 9.416 2.915 1.00 84.81 86 GLY A N 1
ATOM 674 C CA . GLY A 1 86 ? -6.286 9.478 2.384 1.00 84.81 86 GLY A CA 1
ATOM 675 C C . GLY A 1 86 ? -5.205 9.148 3.414 1.00 84.81 86 GLY A C 1
ATOM 676 O O . GLY A 1 86 ? -4.027 9.122 3.070 1.00 84.81 86 GLY A O 1
ATOM 677 N N . SER A 1 87 ? -5.573 8.883 4.672 1.00 88.56 87 SER A N 1
ATOM 678 C CA . SER A 1 87 ? -4.626 8.391 5.670 1.00 88.56 87 SER A CA 1
ATOM 679 C C . SER A 1 87 ? -4.409 6.881 5.539 1.00 88.56 87 SER A C 1
ATOM 681 O O . SER A 1 87 ? -5.148 6.174 4.851 1.00 88.56 87 SER A O 1
ATOM 683 N N . PHE A 1 88 ? -3.374 6.364 6.196 1.00 90.06 88 PHE A N 1
ATOM 684 C CA . PHE A 1 88 ? -3.035 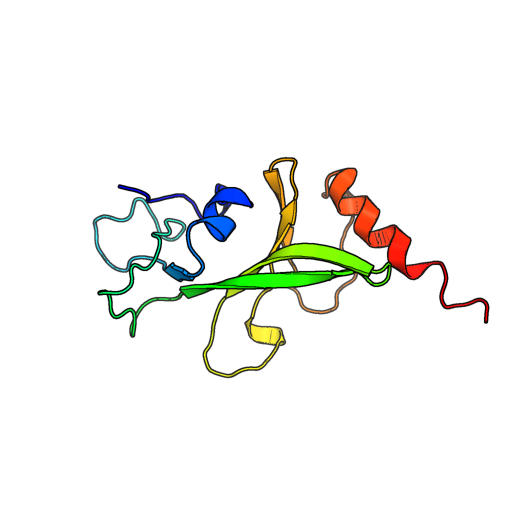4.947 6.135 1.00 90.06 88 PHE A CA 1
ATOM 685 C C . PHE A 1 88 ? -2.564 4.411 7.485 1.00 90.06 88 PHE A C 1
ATOM 687 O O . PHE A 1 88 ? -2.102 5.150 8.357 1.00 90.06 88 PHE A O 1
ATOM 694 N N . VAL A 1 89 ? -2.674 3.094 7.650 1.00 88.75 89 VAL A N 1
ATOM 695 C CA . VAL A 1 89 ? -2.227 2.360 8.839 1.00 88.75 89 VAL A CA 1
ATOM 696 C C . VAL A 1 89 ? -1.198 1.323 8.423 1.00 88.75 89 VAL A C 1
ATOM 698 O O . VAL A 1 89 ? -1.492 0.470 7.587 1.00 88.75 89 VAL A O 1
ATOM 701 N N . THR A 1 90 ? 0.004 1.380 9.005 1.00 87.88 90 THR A N 1
ATOM 702 C CA . THR A 1 90 ? 1.095 0.445 8.697 1.00 87.88 90 THR A CA 1
ATOM 703 C C . THR A 1 90 ? 1.271 -0.593 9.804 1.00 87.88 90 THR A C 1
ATOM 705 O O . THR A 1 90 ? 1.204 -0.292 10.995 1.00 87.88 90 THR A O 1
ATOM 708 N N . PHE A 1 91 ? 1.536 -1.836 9.407 1.00 82.75 91 PHE A N 1
ATOM 709 C CA . PHE A 1 91 ? 1.754 -2.977 10.305 1.00 82.75 91 PHE A CA 1
ATOM 710 C C . PHE A 1 91 ? 3.201 -3.494 10.221 1.00 82.75 91 PHE A C 1
ATOM 712 O O . PHE A 1 91 ? 3.464 -4.690 10.317 1.00 82.75 91 PHE A O 1
ATOM 719 N N . TRP A 1 92 ? 4.159 -2.590 9.996 1.00 76.44 92 TRP A N 1
ATOM 720 C CA . TRP A 1 92 ? 5.551 -2.931 9.667 1.00 76.44 92 TRP A CA 1
ATOM 721 C C . TRP A 1 92 ? 6.378 -3.422 10.862 1.00 76.44 92 TRP A C 1
ATOM 723 O O . TRP A 1 92 ? 7.369 -4.119 10.672 1.00 76.44 92 TRP A O 1
ATOM 733 N N . ASN A 1 93 ? 5.972 -3.089 12.089 1.00 61.53 93 ASN A N 1
ATOM 734 C CA . ASN A 1 93 ? 6.744 -3.369 13.305 1.00 61.53 93 ASN A CA 1
ATOM 735 C C . ASN A 1 93 ? 6.325 -4.669 14.021 1.00 61.53 93 ASN A C 1
ATOM 737 O O . ASN A 1 93 ? 6.572 -4.823 15.216 1.00 61.53 93 ASN A O 1
ATOM 741 N N . GLY A 1 94 ? 5.693 -5.612 13.314 1.00 56.97 94 GLY A N 1
ATOM 742 C CA . GLY A 1 94 ? 5.138 -6.825 13.924 1.00 56.97 94 GLY A CA 1
ATOM 743 C C . GLY A 1 94 ? 3.935 -6.534 14.833 1.00 56.97 94 GLY A C 1
ATOM 744 O O . GLY A 1 94 ? 3.381 -5.437 14.814 1.00 56.97 94 GLY A O 1
ATOM 745 N N . MET A 1 95 ? 3.505 -7.529 15.620 1.00 52.34 95 MET A N 1
ATOM 746 C CA . MET A 1 95 ? 2.407 -7.414 16.599 1.00 52.34 95 MET A CA 1
ATOM 747 C C . MET A 1 95 ? 2.799 -6.527 17.797 1.00 52.34 95 MET A C 1
ATOM 749 O O . MET A 1 95 ? 2.879 -6.991 18.933 1.00 52.34 95 MET A O 1
ATOM 753 N N . VAL A 1 96 ? 3.076 -5.251 17.560 1.00 54.56 96 VAL A N 1
ATOM 754 C CA . VAL A 1 96 ? 3.230 -4.246 18.612 1.00 54.56 96 VAL A CA 1
ATOM 755 C C . VAL A 1 96 ? 1.958 -3.411 18.625 1.00 54.56 96 VAL A C 1
ATOM 757 O O . VAL A 1 96 ? 1.465 -3.010 17.572 1.00 54.56 96 VAL A O 1
ATOM 760 N N . GLU A 1 97 ? 1.391 -3.196 19.814 1.00 55.31 97 GLU A N 1
ATOM 761 C CA . GLU A 1 97 ? 0.189 -2.378 19.969 1.00 55.31 97 GLU A CA 1
ATOM 762 C C . GLU A 1 97 ? 0.442 -0.985 19.360 1.00 55.31 97 GLU A C 1
ATOM 764 O O . GLU A 1 97 ? 1.398 -0.320 19.769 1.00 55.31 97 GLU A O 1
ATOM 769 N N . PRO A 1 98 ? -0.357 -0.547 18.366 1.00 58.78 98 PRO A N 1
ATOM 770 C CA . PRO A 1 98 ? -0.125 0.728 17.702 1.00 58.78 98 PRO A CA 1
ATOM 771 C C . PRO A 1 98 ? -0.149 1.885 18.704 1.00 58.78 98 PRO A C 1
ATOM 773 O O . PRO A 1 98 ? -1.039 1.962 19.556 1.00 58.78 98 PRO A O 1
ATOM 776 N N . SER A 1 99 ? 0.792 2.824 18.573 1.00 67.88 99 SER A N 1
ATOM 777 C CA . SER A 1 99 ? 0.678 4.135 19.220 1.00 67.88 99 SER A CA 1
ATOM 778 C C . SER A 1 99 ? -0.426 4.921 18.515 1.00 67.88 99 SER A C 1
ATOM 780 O O . SER A 1 99 ? -0.192 5.606 17.528 1.00 67.88 99 SER A O 1
ATOM 782 N N . TRP A 1 100 ? -1.663 4.794 18.996 1.00 69.94 100 TRP A N 1
ATOM 783 C CA . TRP A 1 100 ? -2.840 5.438 18.396 1.00 69.94 100 TRP A CA 1
ATOM 784 C C . TRP A 1 100 ? -2.819 6.972 18.452 1.00 69.94 100 TRP A C 1
ATOM 786 O O . TRP A 1 100 ? -3.631 7.605 17.785 1.00 69.94 100 TRP A O 1
ATOM 796 N N . ALA A 1 101 ? -1.919 7.564 19.243 1.00 73.12 101 ALA A N 1
ATOM 797 C CA . ALA A 1 101 ? -1.803 9.013 19.391 1.00 73.12 101 ALA A CA 1
ATOM 798 C C . ALA A 1 101 ? -1.437 9.717 18.073 1.00 73.12 101 ALA A C 1
ATOM 800 O O . ALA A 1 101 ? -1.836 10.861 17.874 1.00 73.12 101 ALA A O 1
ATOM 801 N N . ASP A 1 102 ? -0.735 9.017 17.180 1.00 69.88 102 ASP A N 1
ATOM 802 C CA . ASP A 1 102 ? -0.236 9.559 15.912 1.00 69.88 102 ASP A CA 1
ATOM 803 C C . ASP A 1 102 ? -1.189 9.291 14.728 1.00 69.88 102 ASP A C 1
ATOM 805 O O . ASP A 1 102 ? -0.963 9.770 13.620 1.00 69.88 102 ASP A O 1
ATOM 809 N N . TYR A 1 103 ? -2.268 8.532 14.953 1.00 72.44 103 TYR A N 1
ATOM 810 C CA . TYR A 1 103 ? -3.214 8.101 13.921 1.00 72.44 103 TYR A CA 1
ATOM 811 C C . TYR A 1 103 ? -4.493 8.949 13.912 1.00 72.44 103 TYR A C 1
ATOM 813 O O . TYR A 1 103 ? -4.976 9.383 14.963 1.00 72.44 103 TYR A O 1
ATOM 821 N N . SER A 1 104 ? -5.070 9.146 12.719 1.00 78.19 104 SER A N 1
ATOM 822 C CA . SER A 1 104 ? -6.314 9.902 12.520 1.00 78.19 104 SER A CA 1
ATOM 823 C C . SER A 1 104 ? -7.475 9.323 13.339 1.00 78.19 104 SER A C 1
ATOM 825 O O . SER A 1 104 ? -7.488 8.141 13.687 1.00 78.19 104 SER A O 1
ATOM 827 N N . ALA A 1 105 ? -8.499 10.136 13.619 1.00 78.56 105 ALA A N 1
ATOM 828 C CA . ALA A 1 105 ? -9.703 9.658 14.306 1.00 78.56 105 ALA A CA 1
ATOM 829 C C . ALA A 1 105 ? -10.337 8.454 13.584 1.00 78.56 105 ALA A C 1
ATOM 831 O O . ALA A 1 105 ? -10.792 7.518 14.237 1.00 78.56 105 ALA A O 1
ATOM 832 N N . ARG A 1 106 ? -10.285 8.441 12.244 1.00 75.94 106 ARG A N 1
ATOM 833 C CA . ARG A 1 106 ? -10.773 7.335 11.416 1.00 75.94 106 ARG A CA 1
ATOM 834 C C . ARG A 1 106 ? -9.941 6.069 11.605 1.00 75.94 106 ARG A C 1
ATOM 836 O O . ARG A 1 106 ? -10.501 4.994 11.789 1.00 75.94 106 ARG A O 1
ATOM 843 N N . ALA A 1 107 ? -8.616 6.187 11.639 1.00 73.31 107 ALA A N 1
ATOM 844 C CA . ALA A 1 107 ? -7.732 5.063 11.937 1.00 73.31 107 ALA A CA 1
ATOM 845 C C . ALA A 1 107 ? -7.964 4.505 13.351 1.00 73.31 107 ALA A C 1
ATOM 847 O O . ALA A 1 107 ? -7.921 3.293 13.549 1.00 73.31 107 ALA A O 1
ATOM 848 N N . GLN A 1 108 ? -8.276 5.356 14.332 1.00 75.69 108 GLN A N 1
ATOM 849 C CA . GLN A 1 108 ? -8.566 4.922 15.703 1.00 75.69 108 GLN A CA 1
ATOM 850 C C . GLN A 1 108 ? -9.844 4.076 15.825 1.00 75.69 108 GLN A C 1
ATOM 852 O O . GLN A 1 108 ? -9.966 3.315 16.786 1.00 75.69 108 GLN A O 1
ATOM 857 N N . GLU A 1 109 ? -10.775 4.133 14.868 1.00 77.06 109 GLU A N 1
ATOM 858 C CA . GLU A 1 109 ? -11.972 3.278 14.871 1.00 77.06 109 GLU A CA 1
ATOM 859 C C . GLU A 1 109 ? -11.619 1.787 14.780 1.00 77.06 109 GLU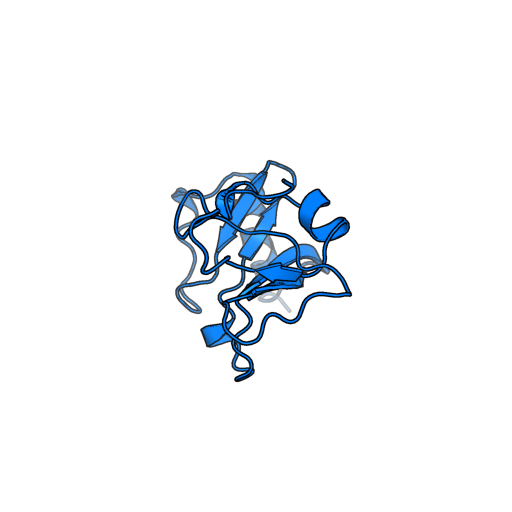 A C 1
ATOM 861 O O . GLU A 1 109 ? -12.293 0.963 15.402 1.00 77.06 109 GLU A O 1
ATOM 866 N N . LEU A 1 110 ? -10.494 1.444 14.135 1.00 70.00 110 LEU A N 1
ATOM 867 C CA . LEU A 1 110 ? -9.961 0.077 14.088 1.00 70.00 110 LEU A CA 1
A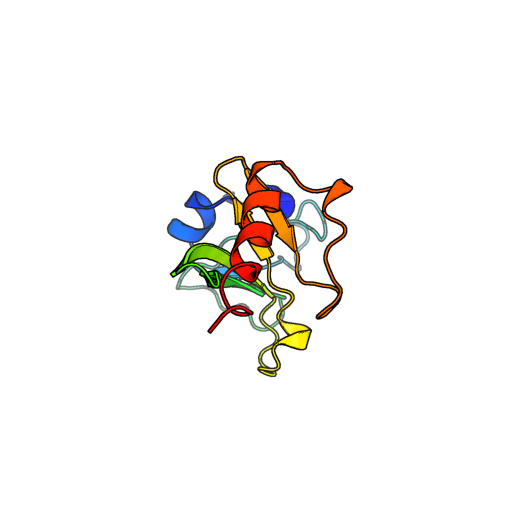TOM 868 C C . LEU A 1 110 ? -9.714 -0.503 15.493 1.00 70.00 110 LEU A C 1
ATOM 870 O O . LEU A 1 110 ? -9.830 -1.714 15.686 1.00 70.00 110 LEU A O 1
ATOM 874 N N . LYS A 1 111 ? -9.423 0.335 16.499 1.00 66.75 111 LYS A N 1
ATOM 875 C CA . LYS A 1 111 ? -9.161 -0.084 17.889 1.00 66.75 111 LYS A CA 1
ATOM 876 C C . LYS A 1 111 ? -10.403 -0.649 18.582 1.00 66.75 111 LYS A C 1
ATOM 878 O O . LYS A 1 111 ? -10.300 -1.569 19.397 1.00 66.75 111 LYS A O 1
ATOM 883 N N . SER A 1 112 ? -11.573 -0.085 18.288 1.00 56.22 112 SER A N 1
ATOM 884 C CA . SER A 1 112 ? -12.837 -0.386 18.978 1.00 56.22 112 SER A CA 1
ATOM 885 C C . SER A 1 112 ? -13.355 -1.800 18.688 1.00 56.22 112 SER A C 1
ATOM 887 O O . SER A 1 112 ? -14.180 -2.319 19.440 1.00 56.22 112 SER A O 1
ATOM 889 N N . SER A 1 113 ? -12.811 -2.456 17.660 1.00 54.34 113 SER A N 1
ATOM 890 C CA . SER A 1 113 ? -13.135 -3.827 17.253 1.00 54.34 113 SER A CA 1
ATOM 891 C C . SER A 1 113 ? -12.706 -4.918 18.256 1.00 54.34 113 SER A C 1
ATOM 893 O O . SER A 1 113 ? -13.202 -6.036 18.177 1.00 54.34 113 SER A O 1
ATOM 895 N N . ARG A 1 114 ? -11.851 -4.617 19.255 1.00 45.81 114 ARG A N 1
ATOM 896 C CA . ARG A 1 114 ? -11.373 -5.604 20.259 1.00 45.81 114 ARG A CA 1
ATOM 897 C C . ARG A 1 114 ? -12.235 -5.711 21.529 1.00 45.81 114 ARG A C 1
ATOM 899 O O . ARG A 1 114 ? -11.994 -6.581 22.360 1.00 45.81 114 ARG A O 1
ATOM 906 N N . ALA A 1 115 ? -13.211 -4.825 21.747 1.00 42.44 115 ALA A N 1
ATOM 907 C CA . ALA A 1 115 ? -13.852 -4.695 23.065 1.00 42.44 115 ALA A CA 1
ATOM 908 C C . ALA A 1 115 ? -15.033 -5.653 23.338 1.00 42.44 115 ALA A C 1
ATOM 910 O O . ALA A 1 115 ? -15.530 -5.667 24.466 1.00 42.44 115 ALA A O 1
ATOM 911 N N . GLN A 1 116 ? -15.494 -6.448 22.364 1.00 45.06 116 GLN A N 1
ATOM 912 C CA . GLN A 1 116 ? -16.701 -7.277 22.531 1.00 45.06 116 GLN A CA 1
ATOM 913 C C . GLN A 1 116 ? -16.454 -8.777 22.779 1.00 45.06 116 GLN A C 1
ATOM 915 O O . GLN A 1 116 ? -17.364 -9.444 23.259 1.00 45.06 116 GLN A O 1
ATOM 920 N N . GLU A 1 117 ? -15.242 -9.307 22.584 1.00 43.47 117 GLU A N 1
ATOM 921 C CA . GLU A 1 117 ? -14.995 -10.759 22.721 1.00 43.47 117 GLU A CA 1
ATOM 922 C C . GLU A 1 117 ? -14.577 -11.239 24.128 1.00 43.47 117 GLU A C 1
ATOM 924 O O . GLU A 1 117 ? -14.428 -12.433 24.352 1.00 43.47 117 GLU A O 1
ATOM 929 N N . LEU A 1 118 ? -14.442 -10.351 25.121 1.00 41.06 118 LEU A N 1
ATOM 930 C CA . LEU A 1 118 ? -14.049 -10.727 26.496 1.00 41.06 118 LEU A CA 1
ATOM 931 C C . LEU A 1 118 ? -15.223 -10.818 27.493 1.00 41.06 118 LEU A C 1
ATOM 933 O O . LEU A 1 118 ? -15.009 -10.779 28.705 1.00 41.06 118 LEU A O 1
ATOM 937 N N . LYS A 1 119 ? -16.469 -10.922 27.011 1.00 40.97 119 LYS A N 1
ATOM 938 C CA . LYS A 1 119 ? -17.672 -11.058 27.862 1.00 40.97 119 LYS A CA 1
ATOM 939 C C . LYS A 1 119 ? -18.638 -12.181 27.449 1.00 40.97 119 LYS A C 1
ATOM 941 O O . LYS A 1 119 ? -19.820 -12.090 27.782 1.00 40.97 119 LYS A O 1
ATOM 946 N N . SER A 1 120 ? -18.162 -13.221 26.766 1.00 38.38 120 SER A N 1
ATOM 947 C CA . SER A 1 120 ? -18.940 -14.454 26.563 1.00 38.38 120 SER A CA 1
ATOM 948 C C . SER A 1 120 ? -18.414 -15.599 27.410 1.00 38.38 120 SER A C 1
ATOM 950 O O . SER A 1 120 ? -17.184 -15.674 27.604 1.00 38.38 120 SER A O 1
#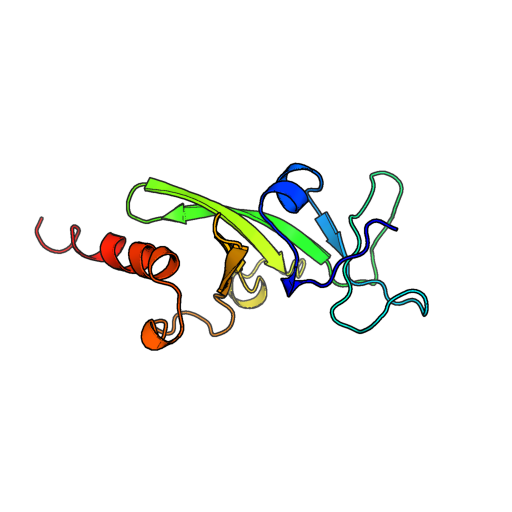

pLDDT: mean 81.42, std 15.17, range [38.38, 95.94]

Organism: NCBI:txid251707